Protein AF-A0A3P8AXM1-F1 (afdb_monomer_lite)

Sequence (54 aa):
MRCRHCPDCNRCVLKFDHHCPWVGNCIGERNHSAFVVFLFCQTISIWWCLYYCW

InterPro domains:
  IPR001594 Palmitoyltransferase, DHHC domain [PF01529] (2-53)
  IPR039859 Palmitoyltransferase PFA4/ZDHHC16/ZDHHC20/ERF2-like [PTHR22883] (2-52)

Radius of gyration: 14.64 Å; chains: 1; bounding box: 36×18×36 Å

pLDDT: mean 95.59, std 6.5, range [60.5, 98.56]

Structure (mmCIF, N/CA/C/O backbone):
data_AF-A0A3P8AXM1-F1
#
_entry.id   AF-A0A3P8AXM1-F1
#
loop_
_atom_site.group_PDB
_atom_site.id
_atom_site.type_symbol
_atom_site.label_atom_id
_atom_site.label_alt_id
_atom_site.label_comp_id
_atom_site.label_asym_id
_atom_site.label_entity_id
_atom_site.label_seq_id
_atom_site.pdbx_PDB_ins_code
_atom_site.Cartn_x
_atom_site.Cartn_y
_atom_site.Cartn_z
_atom_site.occupancy
_atom_site.B_iso_or_equiv
_atom_site.auth_seq_id
_atom_site.auth_comp_id
_atom_site.auth_asym_id
_atom_site.auth_atom_id
_atom_site.pdbx_PDB_model_num
ATOM 1 N N . MET A 1 1 ? -16.132 10.969 14.157 1.00 60.50 1 MET A N 1
ATOM 2 C CA . MET A 1 1 ? -15.337 9.910 13.492 1.00 60.50 1 MET A CA 1
ATOM 3 C C . MET A 1 1 ? -16.163 9.353 12.342 1.00 60.50 1 MET A C 1
ATOM 5 O O . MET A 1 1 ? -17.320 9.031 12.570 1.00 60.50 1 MET A O 1
ATOM 9 N N . ARG A 1 2 ? -15.631 9.312 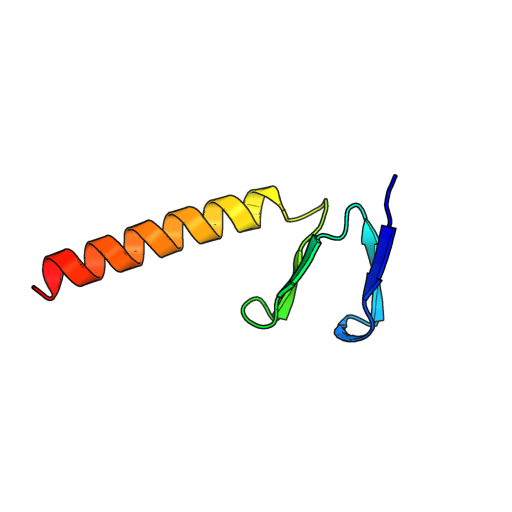11.113 1.00 86.00 2 ARG A N 1
ATOM 10 C CA . ARG A 1 2 ? -16.321 8.702 9.962 1.00 86.00 2 ARG A CA 1
ATOM 11 C C . ARG A 1 2 ? -15.844 7.257 9.828 1.00 86.00 2 ARG A C 1
ATOM 13 O O . ARG A 1 2 ? -14.642 7.034 9.763 1.00 86.00 2 ARG A O 1
ATOM 20 N N . CYS A 1 3 ? -16.762 6.301 9.825 1.00 93.50 3 CYS A N 1
ATOM 21 C CA . CYS A 1 3 ? -16.497 4.876 9.638 1.00 93.50 3 CYS A CA 1
ATOM 22 C C . CYS A 1 3 ? -17.393 4.379 8.502 1.00 93.50 3 CYS A C 1
ATOM 24 O O . CYS A 1 3 ? -18.543 4.813 8.421 1.00 93.50 3 CYS A O 1
ATOM 26 N N . ARG A 1 4 ? -16.886 3.509 7.624 1.00 96.12 4 ARG A N 1
ATOM 27 C CA . ARG A 1 4 ? -17.698 2.839 6.595 1.00 96.12 4 ARG A CA 1
ATOM 28 C C . ARG A 1 4 ? -17.426 1.337 6.614 1.00 96.12 4 ARG A C 1
ATOM 30 O O . ARG A 1 4 ? -16.299 0.917 6.873 1.00 96.12 4 ARG A O 1
ATOM 37 N N . HIS A 1 5 ? -18.464 0.543 6.369 1.00 97.31 5 HIS A N 1
ATOM 38 C CA . HIS A 1 5 ? -18.340 -0.900 6.182 1.00 97.31 5 HIS A CA 1
ATOM 39 C C . HIS A 1 5 ? -17.856 -1.189 4.758 1.00 97.31 5 HIS A C 1
ATOM 41 O O . HIS A 1 5 ? -18.412 -0.648 3.805 1.00 97.31 5 HIS A O 1
ATOM 47 N N . CYS A 1 6 ? -16.823 -2.018 4.620 1.00 97.75 6 CYS A N 1
ATOM 48 C CA . CYS A 1 6 ? -16.366 -2.526 3.332 1.00 97.75 6 CYS A CA 1
ATOM 49 C C . CYS A 1 6 ? -16.851 -3.974 3.173 1.00 97.75 6 CYS A C 1
ATOM 51 O O . CYS A 1 6 ? -16.410 -4.816 3.962 1.00 97.75 6 CYS A O 1
ATOM 53 N N . PRO A 1 7 ? -17.709 -4.269 2.178 1.00 97.19 7 PRO A N 1
ATOM 54 C CA . PRO A 1 7 ? -18.188 -5.625 1.913 1.00 97.19 7 PRO A CA 1
ATOM 55 C C . PRO A 1 7 ? -17.058 -6.582 1.520 1.00 97.19 7 PRO A C 1
ATOM 57 O O . PRO A 1 7 ? -17.013 -7.702 2.015 1.00 97.19 7 PRO A O 1
ATOM 60 N N . ASP A 1 8 ? -16.097 -6.119 0.713 1.00 97.31 8 ASP A N 1
ATOM 61 C CA . ASP A 1 8 ? -14.992 -6.947 0.204 1.00 97.31 8 ASP A CA 1
ATOM 62 C C . ASP A 1 8 ? -14.069 -7.444 1.325 1.00 97.31 8 ASP A C 1
ATOM 64 O O . ASP A 1 8 ? -13.593 -8.575 1.309 1.00 97.31 8 ASP A O 1
ATOM 68 N N . CYS A 1 9 ? -13.831 -6.606 2.339 1.00 96.31 9 CYS A N 1
ATOM 69 C CA . CYS A 1 9 ? -13.060 -6.981 3.528 1.00 96.31 9 CYS A CA 1
ATOM 70 C C . CYS A 1 9 ? -13.932 -7.463 4.697 1.00 96.31 9 CYS A C 1
ATOM 72 O O . CYS A 1 9 ? -13.385 -7.765 5.760 1.00 96.31 9 CYS A O 1
ATOM 74 N N . ASN A 1 10 ? -15.259 -7.466 4.530 1.00 97.31 10 ASN A N 1
ATOM 75 C CA . ASN A 1 10 ? -16.269 -7.792 5.535 1.00 97.31 10 ASN A CA 1
ATOM 76 C C . ASN A 1 10 ? -16.008 -7.163 6.921 1.00 97.31 10 ASN A C 1
ATOM 78 O O . ASN A 1 10 ? -16.077 -7.822 7.960 1.00 97.31 10 ASN A O 1
ATOM 82 N N . ARG A 1 11 ? -15.640 -5.874 6.954 1.00 96.00 11 ARG A N 1
ATOM 83 C CA . ARG A 1 11 ? -15.361 -5.154 8.209 1.00 96.00 11 ARG A CA 1
ATOM 84 C C . ARG A 1 11 ? -15.571 -3.650 8.098 1.00 96.00 11 ARG A C 1
ATOM 86 O O . ARG A 1 11 ? -15.473 -3.058 7.024 1.00 96.00 11 ARG A O 1
ATOM 93 N N . CYS A 1 12 ? -15.798 -3.018 9.244 1.00 97.19 12 CYS A N 1
ATOM 94 C CA . CYS A 1 12 ? -15.884 -1.566 9.366 1.00 97.19 12 CYS A CA 1
ATOM 95 C C . CYS A 1 12 ? -14.489 -0.940 9.487 1.00 97.19 12 CYS A C 1
ATOM 97 O O . CYS A 1 12 ? -13.658 -1.396 10.271 1.00 97.19 12 CYS A O 1
ATOM 99 N N . VAL A 1 13 ? -14.234 0.113 8.713 1.00 97.19 13 VAL A N 1
ATOM 100 C CA . VAL A 1 13 ? -12.934 0.786 8.641 1.00 97.19 13 VAL A CA 1
ATOM 101 C C . VAL A 1 13 ? -13.088 2.251 9.048 1.00 97.19 13 VAL A C 1
ATOM 103 O O . VAL A 1 13 ? -13.904 2.997 8.498 1.00 97.19 13 VAL A O 1
ATOM 106 N N . LEU A 1 14 ? -12.287 2.670 10.029 1.0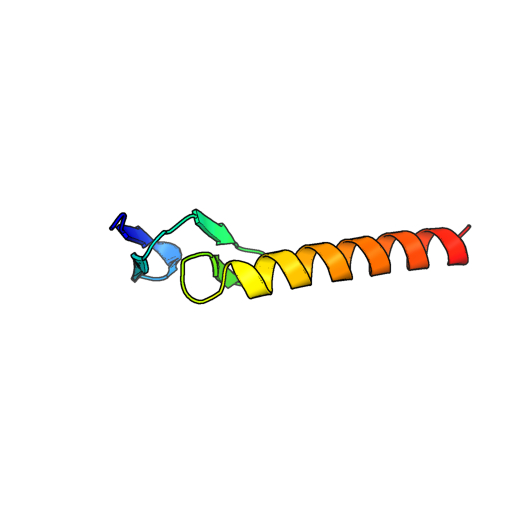0 97.44 14 LEU A N 1
ATOM 107 C CA . LEU A 1 14 ? -12.225 4.054 10.499 1.00 97.44 14 LEU A CA 1
ATOM 108 C C . LEU A 1 14 ? -11.528 4.948 9.477 1.00 97.44 14 LEU A C 1
ATOM 110 O O . LEU A 1 14 ? -10.530 4.553 8.873 1.00 97.44 14 LEU A O 1
ATOM 114 N N . LYS A 1 15 ? -12.071 6.156 9.295 1.00 95.75 15 LYS A N 1
ATOM 115 C CA . LYS A 1 15 ? -11.694 7.107 8.239 1.00 95.75 15 LYS A CA 1
ATOM 116 C C . LYS A 1 15 ? -11.495 6.392 6.900 1.00 95.75 15 LYS A C 1
ATOM 118 O O . LYS A 1 15 ? -10.488 6.604 6.237 1.00 95.75 15 LYS A O 1
ATOM 123 N N . PHE A 1 16 ? -12.426 5.494 6.565 1.00 96.31 16 PHE A N 1
ATOM 124 C CA . PHE A 1 16 ? -12.366 4.722 5.329 1.00 96.31 16 PHE A CA 1
ATOM 125 C C . PHE A 1 16 ? -12.223 5.671 4.144 1.00 96.31 16 PHE A C 1
ATOM 127 O O . PHE A 1 16 ? -13.067 6.551 3.945 1.00 96.31 16 PHE A O 1
ATOM 134 N N . ASP A 1 17 ? -11.169 5.452 3.375 1.00 96.38 17 ASP A N 1
ATOM 135 C CA . ASP A 1 17 ? -10.953 6.101 2.099 1.00 96.38 17 ASP A CA 1
ATOM 136 C C . ASP A 1 17 ? -11.572 5.220 1.005 1.00 96.38 17 ASP A C 1
ATOM 138 O O . ASP A 1 17 ? -12.701 5.482 0.571 1.00 96.38 17 ASP A O 1
ATOM 142 N N . HIS A 1 18 ? -10.917 4.095 0.688 1.00 96.88 18 HIS A N 1
ATOM 143 C CA . HIS A 1 18 ? -11.361 3.132 -0.322 1.00 96.88 18 HIS A CA 1
ATOM 144 C C . HIS A 1 18 ? -10.877 1.693 -0.043 1.00 96.88 18 HIS A C 1
ATOM 146 O O . HIS A 1 18 ? -9.974 1.461 0.763 1.00 96.88 18 HIS A O 1
ATOM 152 N N . HIS A 1 19 ? -11.471 0.705 -0.723 1.00 97.81 19 HIS A N 1
ATOM 153 C CA . HIS A 1 19 ? -10.885 -0.632 -0.867 1.00 97.81 19 HIS A CA 1
ATOM 154 C C . HIS A 1 19 ? -9.954 -0.616 -2.079 1.00 97.81 19 HIS A C 1
ATOM 156 O O . HIS A 1 19 ? -10.400 -0.287 -3.176 1.00 97.81 19 HIS A O 1
ATOM 162 N N . CYS A 1 20 ? -8.672 -0.922 -1.886 1.00 97.56 20 CYS A N 1
ATOM 163 C CA . CYS A 1 20 ? -7.689 -0.931 -2.962 1.00 97.56 20 CYS A CA 1
ATOM 164 C C . CYS A 1 20 ? -7.437 -2.377 -3.417 1.00 97.56 20 CYS A C 1
ATOM 166 O O . CYS A 1 20 ? -6.803 -3.128 -2.668 1.00 97.56 20 CYS A O 1
ATOM 168 N N . PRO A 1 21 ? -7.860 -2.773 -4.634 1.00 96.81 21 PRO A N 1
ATOM 169 C CA . PRO A 1 21 ? -7.619 -4.124 -5.142 1.00 96.81 21 PRO A CA 1
ATOM 170 C C . PRO A 1 21 ? -6.127 -4.429 -5.308 1.00 96.81 21 PRO A C 1
ATOM 172 O O . PRO A 1 21 ? -5.698 -5.554 -5.089 1.00 96.81 21 PRO A O 1
ATOM 175 N N . TRP A 1 22 ? -5.322 -3.410 -5.624 1.00 95.56 22 TRP A N 1
ATOM 176 C CA . TRP A 1 22 ? -3.880 -3.540 -5.858 1.00 95.56 22 TRP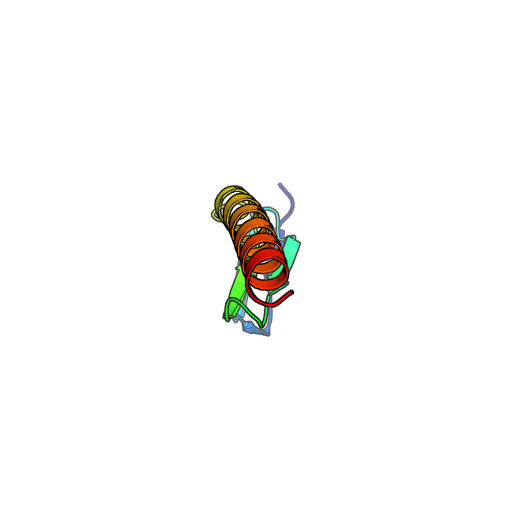 A CA 1
ATOM 177 C C . TRP A 1 22 ? -3.094 -3.913 -4.601 1.00 95.56 22 TRP A C 1
ATOM 179 O O . TRP A 1 22 ? -2.094 -4.617 -4.679 1.00 95.56 22 TRP A O 1
ATOM 189 N N . VAL A 1 23 ? -3.560 -3.451 -3.439 1.00 95.56 23 VAL A N 1
ATOM 190 C CA . VAL A 1 23 ? -2.981 -3.797 -2.130 1.00 95.56 23 VAL A CA 1
ATOM 191 C C . VAL A 1 23 ? -3.754 -4.955 -1.478 1.00 95.56 23 VAL A C 1
ATOM 193 O O . VAL A 1 23 ? -3.334 -5.485 -0.453 1.00 95.56 23 VAL A O 1
ATOM 196 N N . GLY A 1 24 ? -4.899 -5.348 -2.049 1.00 96.50 24 GLY A N 1
ATOM 197 C CA . GLY A 1 24 ? -5.794 -6.363 -1.491 1.00 96.50 24 GLY A CA 1
ATOM 198 C C . GLY A 1 24 ? -6.370 -5.973 -0.127 1.00 96.50 24 GLY A C 1
ATOM 199 O O . GLY A 1 24 ? -6.631 -6.839 0.708 1.00 96.50 24 GLY A O 1
ATOM 200 N N . ASN A 1 25 ? -6.495 -4.671 0.161 1.00 96.75 25 ASN A N 1
ATOM 201 C CA . ASN A 1 25 ? -6.868 -4.193 1.490 1.00 96.75 25 ASN A CA 1
ATOM 202 C C . ASN A 1 25 ? -7.540 -2.810 1.459 1.00 96.75 25 ASN A C 1
ATOM 204 O O . ASN A 1 25 ? -7.343 -2.017 0.538 1.00 96.75 25 ASN A O 1
ATOM 208 N N . CYS A 1 26 ? -8.307 -2.486 2.503 1.00 97.94 26 CYS A N 1
ATOM 209 C CA . CYS A 1 26 ? -8.847 -1.138 2.683 1.00 97.94 26 CYS A CA 1
ATOM 210 C C . CYS A 1 26 ? -7.768 -0.148 3.110 1.00 97.94 26 CYS A C 1
ATOM 212 O O . CYS A 1 26 ? -6.986 -0.435 4.020 1.00 97.94 26 CYS A O 1
ATOM 214 N N . ILE A 1 27 ? -7.821 1.050 2.537 1.00 98.06 27 ILE A N 1
ATOM 215 C CA . ILE A 1 27 ? -7.078 2.216 2.994 1.00 98.06 27 ILE A CA 1
ATOM 216 C C . ILE A 1 27 ? -7.969 3.027 3.937 1.00 98.06 27 ILE A C 1
ATOM 218 O O . ILE A 1 27 ? -9.128 3.333 3.649 1.00 98.06 27 ILE A O 1
ATOM 222 N N . GLY A 1 28 ? -7.440 3.333 5.112 1.00 96.50 28 GLY A N 1
ATOM 223 C CA . GLY A 1 28 ? -8.128 4.085 6.150 1.00 96.50 28 GLY A CA 1
ATOM 224 C C . GLY A 1 28 ? -7.155 4.532 7.230 1.00 96.50 28 GLY A C 1
ATOM 225 O O . GLY A 1 28 ? -5.943 4.529 7.035 1.00 96.50 28 GLY A O 1
ATOM 226 N N . GLU A 1 29 ? -7.670 4.892 8.401 1.00 96.88 29 GLU A N 1
ATOM 227 C CA . GLU A 1 29 ? -6.890 5.562 9.451 1.00 96.88 29 GLU A CA 1
ATOM 228 C C . GLU A 1 29 ? -5.554 4.884 9.792 1.00 96.88 29 GLU A C 1
ATOM 230 O O . GLU A 1 29 ? -4.549 5.561 9.985 1.00 96.88 29 GLU A O 1
ATOM 235 N N . ARG A 1 30 ? -5.527 3.548 9.839 1.00 95.88 30 ARG A N 1
ATOM 236 C CA . ARG A 1 30 ? -4.362 2.780 10.304 1.00 95.88 30 ARG A CA 1
ATOM 237 C C . ARG A 1 30 ? -3.239 2.637 9.277 1.00 95.88 30 ARG A C 1
ATOM 239 O O . ARG A 1 30 ? -2.141 2.257 9.662 1.00 95.88 30 ARG A O 1
ATOM 246 N N . ASN A 1 31 ? -3.498 2.881 7.995 1.00 97.56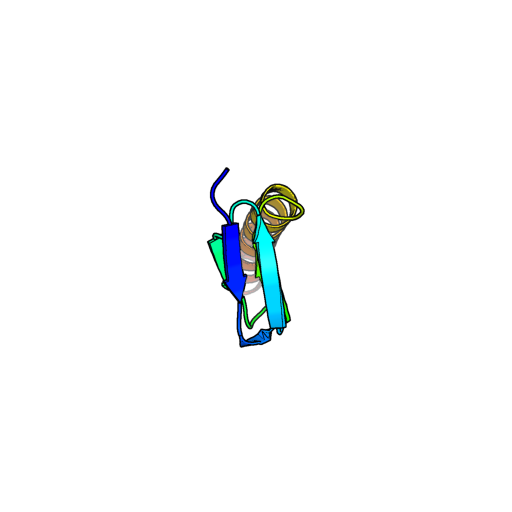 31 ASN A N 1
ATOM 247 C CA . ASN A 1 31 ? -2.517 2.653 6.928 1.00 97.56 31 ASN A CA 1
ATOM 248 C C . ASN A 1 31 ? -2.448 3.779 5.891 1.00 97.56 31 ASN A C 1
ATOM 250 O O . ASN A 1 31 ? -1.589 3.717 5.018 1.00 97.56 31 ASN A O 1
ATOM 254 N N . HIS A 1 32 ? -3.279 4.820 5.999 1.00 97.44 32 HIS A N 1
ATOM 255 C CA . HIS A 1 32 ? -3.318 5.923 5.039 1.00 97.44 32 HIS A CA 1
ATOM 256 C C . HIS A 1 32 ? -1.939 6.564 4.828 1.00 97.44 32 HIS A C 1
ATOM 258 O O . HIS A 1 32 ? -1.494 6.704 3.694 1.00 97.44 32 HIS A O 1
ATOM 264 N N . SER A 1 33 ? -1.209 6.885 5.902 1.00 97.81 33 SER A N 1
ATOM 265 C CA . SER A 1 33 ? 0.131 7.481 5.784 1.00 97.81 33 SER A CA 1
ATOM 266 C C . SER A 1 33 ? 1.130 6.550 5.091 1.00 97.81 33 SER A C 1
ATOM 268 O O . SER A 1 33 ? 1.886 6.991 4.231 1.00 97.81 33 SER A O 1
ATOM 270 N N . ALA A 1 34 ? 1.106 5.256 5.420 1.00 97.88 34 ALA A N 1
ATOM 271 C CA . ALA A 1 34 ? 1.968 4.265 4.778 1.00 97.88 34 ALA A CA 1
ATOM 272 C C . ALA A 1 34 ? 1.622 4.091 3.290 1.00 97.88 34 ALA A C 1
ATOM 274 O O . ALA A 1 34 ? 2.519 3.960 2.462 1.00 97.88 34 ALA A O 1
ATOM 275 N N . PHE A 1 35 ? 0.335 4.153 2.938 1.00 98.00 35 PHE A N 1
ATOM 276 C CA . PHE A 1 35 ? -0.122 4.095 1.553 1.00 98.00 35 PHE A CA 1
ATOM 277 C C . PHE A 1 35 ? 0.366 5.298 0.733 1.00 98.00 35 PHE A C 1
ATOM 279 O O . PHE A 1 35 ? 0.820 5.119 -0.392 1.00 98.00 35 PHE A O 1
ATOM 286 N N . VAL A 1 36 ? 0.372 6.509 1.303 1.00 98.19 36 VAL A N 1
ATOM 287 C CA . VAL A 1 36 ? 0.933 7.696 0.628 1.00 98.19 36 VAL A CA 1
ATOM 288 C C . VAL A 1 36 ? 2.437 7.542 0.380 1.00 98.19 36 VAL A C 1
ATOM 290 O O . VAL A 1 36 ? 2.905 7.829 -0.721 1.00 98.19 36 VAL A O 1
ATOM 293 N N . VAL A 1 37 ? 3.197 7.043 1.363 1.00 98.38 37 VAL A N 1
ATOM 294 C CA . VAL A 1 37 ? 4.633 6.757 1.182 1.00 98.38 37 VAL A CA 1
ATOM 295 C C . VAL A 1 37 ? 4.845 5.705 0.092 1.00 98.38 37 VAL A C 1
ATOM 297 O O . VAL A 1 37 ? 5.696 5.890 -0.774 1.00 98.38 37 VAL A O 1
ATOM 300 N N . PHE A 1 38 ? 4.033 4.6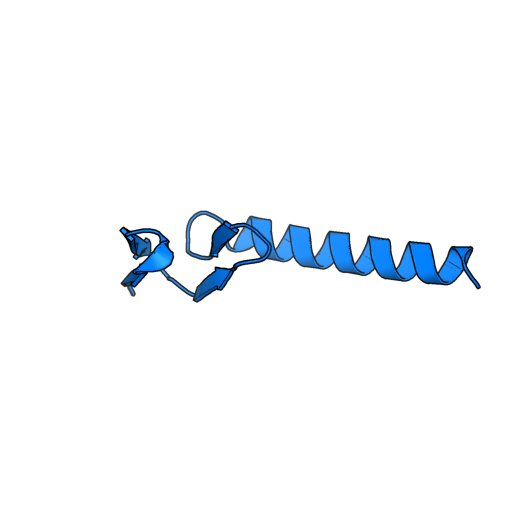44 0.077 1.00 97.62 38 PHE A N 1
ATOM 301 C CA . PHE A 1 38 ? 4.056 3.632 -0.979 1.00 97.62 38 PHE A CA 1
ATOM 302 C C . PHE A 1 38 ? 3.842 4.244 -2.374 1.00 97.62 38 PHE A C 1
ATOM 304 O O . PHE A 1 38 ? 4.638 3.977 -3.272 1.00 97.62 38 PHE A O 1
ATOM 311 N N . LEU A 1 39 ? 2.836 5.110 -2.553 1.00 98.12 39 LEU A N 1
ATOM 312 C CA . LEU A 1 39 ? 2.581 5.780 -3.836 1.00 98.12 39 LEU A CA 1
ATOM 313 C C . LEU A 1 39 ? 3.757 6.660 -4.281 1.00 98.12 39 LEU A C 1
ATOM 315 O O . LEU A 1 39 ? 4.103 6.685 -5.465 1.00 98.12 39 LEU A O 1
ATOM 319 N N . PHE A 1 40 ? 4.395 7.361 -3.341 1.00 98.56 40 PHE A N 1
ATOM 320 C CA . PHE A 1 40 ? 5.564 8.189 -3.631 1.00 98.56 40 PHE A CA 1
ATOM 321 C C . PHE A 1 40 ? 6.760 7.342 -4.082 1.00 98.56 40 PHE A C 1
ATOM 323 O O . PHE A 1 40 ? 7.348 7.613 -5.130 1.00 98.56 40 PHE A O 1
ATOM 330 N N . CYS A 1 41 ? 7.074 6.269 -3.350 1.00 98.25 41 CYS A N 1
ATOM 331 C CA . CYS A 1 41 ? 8.123 5.326 -3.734 1.00 98.25 41 CYS A CA 1
ATOM 332 C C . CYS A 1 41 ? 7.840 4.683 -5.099 1.00 98.25 41 CYS A C 1
ATOM 334 O O . CYS A 1 41 ? 8.723 4.669 -5.950 1.00 98.25 41 CYS A O 1
ATOM 336 N N . GLN A 1 42 ? 6.607 4.226 -5.345 1.00 97.75 42 GLN A N 1
ATOM 337 C CA . GLN A 1 42 ? 6.195 3.644 -6.625 1.00 97.75 42 GLN A CA 1
ATOM 338 C C . GLN A 1 42 ? 6.400 4.626 -7.785 1.00 97.75 42 GLN A C 1
ATOM 340 O O . GLN A 1 42 ? 6.888 4.237 -8.846 1.00 97.75 42 GLN A O 1
ATOM 345 N N . THR A 1 43 ? 6.060 5.900 -7.573 1.00 97.94 43 THR A N 1
ATOM 346 C CA . THR A 1 43 ? 6.253 6.964 -8.565 1.00 97.94 43 THR A CA 1
ATOM 347 C C . THR A 1 43 ? 7.736 7.148 -8.878 1.00 97.94 43 THR A C 1
ATOM 349 O O . THR A 1 43 ? 8.111 7.145 -10.048 1.00 97.94 43 THR A O 1
ATOM 352 N N . ILE A 1 44 ? 8.598 7.226 -7.857 1.00 98.38 44 ILE A N 1
ATOM 353 C CA . ILE A 1 44 ? 10.055 7.315 -8.046 1.00 98.38 44 ILE A CA 1
ATOM 354 C C . ILE A 1 44 ? 10.584 6.100 -8.808 1.00 98.38 44 ILE A C 1
ATOM 356 O O . ILE A 1 44 ? 11.350 6.267 -9.752 1.00 98.38 44 ILE A O 1
ATOM 360 N N . SER A 1 45 ? 10.168 4.888 -8.437 1.00 97.69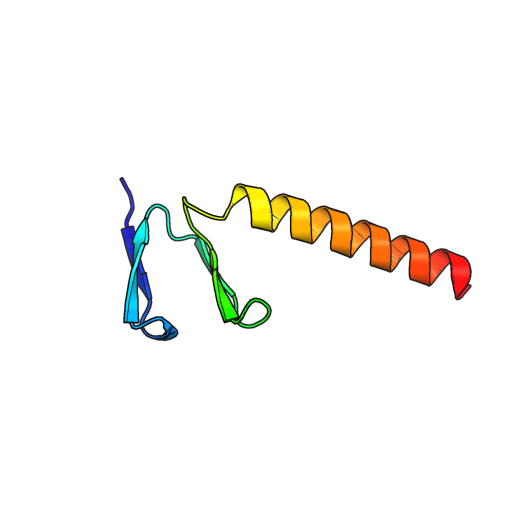 45 SER A N 1
ATOM 361 C CA . SER A 1 45 ? 10.607 3.664 -9.111 1.00 97.69 45 SER A CA 1
ATOM 362 C C . SER A 1 45 ? 10.230 3.648 -10.592 1.00 97.69 45 SER A C 1
ATOM 364 O O . SER A 1 45 ? 11.031 3.209 -11.413 1.00 97.69 45 SER A O 1
ATOM 366 N N . ILE A 1 46 ? 9.045 4.154 -10.948 1.00 97.56 46 ILE A N 1
ATOM 367 C CA . ILE A 1 46 ? 8.619 4.271 -12.348 1.00 97.56 46 ILE A CA 1
ATOM 368 C C . ILE A 1 46 ? 9.490 5.286 -13.091 1.00 97.56 46 ILE A C 1
ATOM 370 O O . ILE A 1 46 ? 10.016 4.958 -14.148 1.00 97.56 46 ILE A O 1
ATOM 374 N N . TRP A 1 47 ? 9.696 6.484 -12.538 1.00 98.06 47 TRP A N 1
ATOM 375 C CA . TRP A 1 47 ? 10.558 7.500 -13.157 1.00 98.06 47 TRP A CA 1
ATOM 376 C C . TRP A 1 47 ? 11.994 7.021 -13.342 1.00 98.06 47 TRP A C 1
ATOM 378 O O . TRP A 1 47 ? 12.578 7.232 -14.401 1.00 98.06 47 TRP A O 1
ATOM 388 N N . TRP A 1 48 ? 12.540 6.346 -12.332 1.00 97.56 48 TRP A N 1
ATOM 389 C CA . TRP A 1 48 ? 13.850 5.715 -12.404 1.00 97.56 48 TRP A CA 1
ATOM 390 C C . TRP A 1 48 ? 13.887 4.710 -13.554 1.00 97.56 48 TRP A C 1
ATOM 392 O O . TRP A 1 48 ? 14.711 4.840 -14.448 1.00 97.56 48 TRP A O 1
ATOM 402 N N . CYS A 1 49 ? 12.945 3.765 -13.601 1.00 97.31 49 CYS A N 1
ATOM 403 C CA . CYS A 1 49 ? 12.858 2.786 -14.684 1.00 97.31 49 CYS A CA 1
ATOM 404 C C . CYS A 1 49 ? 12.795 3.457 -16.067 1.00 97.31 49 CYS A C 1
ATOM 406 O O . CYS A 1 49 ? 13.565 3.100 -16.949 1.00 97.31 49 CYS A O 1
ATOM 408 N N . LEU A 1 50 ? 11.958 4.485 -16.235 1.00 96.50 50 LEU A N 1
ATOM 409 C CA . LEU A 1 50 ? 11.846 5.223 -17.495 1.00 96.50 50 LEU A CA 1
ATOM 410 C C . LEU A 1 50 ? 13.147 5.936 -17.888 1.00 96.50 50 LEU A C 1
ATOM 412 O O . LEU A 1 50 ? 13.473 5.949 -19.066 1.00 96.50 50 LEU A O 1
ATOM 416 N N . TYR A 1 51 ? 13.892 6.493 -16.930 1.00 97.00 51 TYR A N 1
ATOM 417 C CA . TYR A 1 51 ? 15.191 7.120 -17.191 1.00 97.00 51 TYR A CA 1
ATOM 418 C C . TYR A 1 51 ? 16.259 6.115 -17.639 1.00 97.00 51 TYR A C 1
ATOM 420 O O . TYR A 1 51 ? 17.080 6.449 -18.479 1.00 97.00 51 TYR A O 1
ATOM 428 N N . TYR A 1 52 ? 16.265 4.899 -17.083 1.00 95.25 52 TYR A N 1
ATOM 429 C CA . TYR A 1 52 ? 17.229 3.858 -17.468 1.00 95.25 52 TYR A CA 1
ATOM 430 C C . TYR A 1 52 ? 16.815 3.073 -18.717 1.00 95.25 52 TYR A C 1
ATOM 432 O O . TYR A 1 52 ? 17.671 2.502 -19.389 1.00 95.25 52 TYR A O 1
ATOM 440 N N . CYS A 1 53 ? 15.514 2.985 -19.001 1.00 91.19 53 CYS A N 1
ATOM 441 C CA . CYS A 1 53 ? 14.985 2.328 -20.193 1.00 91.19 53 CYS A CA 1
ATOM 442 C C . CYS A 1 53 ? 14.950 3.239 -21.431 1.00 91.19 53 CYS A C 1
ATOM 444 O O . CYS A 1 53 ? 14.680 2.726 -22.518 1.00 91.19 53 CYS A O 1
ATOM 446 N N . TRP A 1 54 ? 15.192 4.545 -21.274 1.00 67.75 54 TRP A N 1
ATOM 447 C CA . TRP A 1 54 ? 15.362 5.514 -22.360 1.00 67.75 54 TRP A CA 1
ATOM 448 C C . TRP A 1 54 ? 16.850 5.763 -22.608 1.00 67.75 54 TRP A C 1
ATOM 450 O O . TRP A 1 54 ? 17.263 5.700 -23.788 1.00 67.75 54 TRP A O 1
#

Organism: NCBI:txid48269

Secondary structure (DSSP, 8-state):
--EEEETTTTEEEET--EEETTTTEEESTTTHHHHHHHHHHHHHHHHHHHHHH-

Foldseek 3Di:
DDWDQDVQVRDIAAQWDDADVVVNGTDGDPCVVVVVVVVVVVVVVVVVCVVVVD